Protein AF-A0A350AJT2-F1 (afdb_monomer)

Radius of gyration: 23.71 Å; Cα contacts (8 Å, |Δi|>4): 103; chains: 1; bounding box: 53×39×66 Å

pLDDT: mean 70.03, std 18.51, range [38.12, 89.25]

Secondary structure (DSSP, 8-state):
-EEEEPTT--HHHHHHHHHHHHHTTPEEEEEE-SS-EEEEEES---HHHHHHHHTSTTEEEEE---S--TTSTTSS---------SS-------------

Mean predicted aligned error: 14.37 Å

Solvent-accessible surface area (backbone atoms only — not comparable to full-atom values): 6611 Å² total; per-residue (Å²): 68,39,35,35,34,33,77,84,60,49,72,67,53,54,49,50,55,46,50,56,41,44,74,71,76,34,46,69,42,81,44,81,50,99,78,42,41,35,39,36,47,49,72,94,81,54,73,71,55,50,58,61,50,58,70,33,93,51,41,66,46,70,48,76,70,79,75,73,83,84,76,69,87,66,86,82,69,99,67,80,89,78,84,81,75,92,74,79,94,76,89,74,91,78,82,92,78,86,89,134

Nearest PDB structures (foldseek):
  3pg9-assembly1_F  TM=7.469E-01  e=7.222E-07  Thermotoga maritima
  4grs-assembly1_C  TM=7.317E-01  e=1.894E-06  Thermotoga maritima MSB8
  4grs-assembly1_B  TM=7.111E-01  e=2.449E-06  Thermotoga maritima MSB8
  1vr6-assembly1_D  TM=6.991E-01  e=3.167E-06  Thermotoga maritima
  1vr6-assembly1_B  TM=7.004E-01  e=9.443E-06  Thermotoga maritima

Foldseek 3Di:
DKWWFDFPQDPVLVVVLQVVLVVVVWHWDWDDDPGTIMIDIHDDDDPVNLVVRVPRPGTDHDDDCPDDPPPVPPPPDPDDDDDDDPDDDDDDDDDDDDDD

Sequence (100 aa):
MIVVMQRGASKKQVADVVKRIETLGLKSHLSQGEEHTIVGVLGQTFPELQDILEGLPAVEDVVLVSRPYKLASREFHPLDTVIDINGVKGRGITTCSTGN

Structure (mmCIF, N/CA/C/O backbone):
data_AF-A0A350AJT2-F1
#
_entry.id   AF-A0A350AJT2-F1
#
loop_
_atom_site.group_PDB
_atom_site.id
_atom_site.type_symbol
_atom_site.label_atom_id
_atom_site.label_alt_id
_atom_site.label_comp_id
_atom_site.label_asym_id
_atom_site.label_entity_id
_atom_site.label_seq_id
_atom_site.pdbx_PDB_ins_cod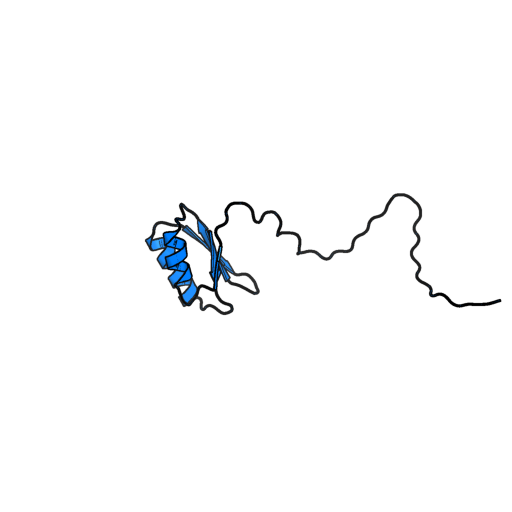e
_atom_site.Cartn_x
_atom_site.Cartn_y
_atom_site.Cartn_z
_atom_site.occupancy
_atom_site.B_iso_or_equiv
_atom_site.auth_seq_id
_atom_site.auth_comp_id
_atom_site.auth_asym_id
_atom_site.auth_atom_id
_atom_site.pdbx_PDB_model_num
ATOM 1 N N . MET A 1 1 ? 5.041 -1.166 -6.934 1.00 82.81 1 MET A N 1
ATOM 2 C CA . MET A 1 1 ? 3.729 -1.825 -6.720 1.00 82.81 1 MET A CA 1
ATOM 3 C C . MET A 1 1 ? 2.719 -0.754 -6.340 1.00 82.81 1 MET A C 1
ATOM 5 O O . MET A 1 1 ? 3.125 0.229 -5.727 1.00 82.81 1 MET A O 1
ATOM 9 N N . ILE A 1 2 ? 1.461 -0.890 -6.743 1.00 85.25 2 ILE A N 1
ATOM 10 C CA . ILE A 1 2 ? 0.366 0.005 -6.361 1.00 85.25 2 ILE A CA 1
ATOM 11 C C . ILE A 1 2 ? -0.628 -0.805 -5.538 1.00 85.25 2 ILE A C 1
ATOM 13 O O . ILE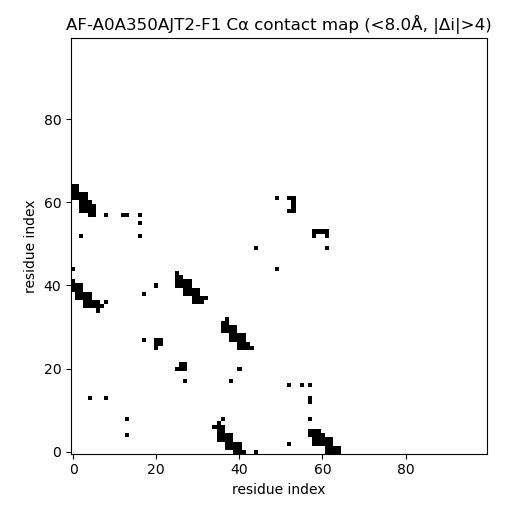 A 1 2 ? -1.029 -1.882 -5.955 1.00 85.25 2 ILE A O 1
ATOM 17 N N . VAL A 1 3 ? -1.008 -0.279 -4.383 1.00 86.44 3 VAL A N 1
ATOM 18 C CA . VAL A 1 3 ? -2.047 -0.829 -3.517 1.00 86.44 3 VAL A CA 1
ATOM 19 C C . VAL A 1 3 ? -3.262 0.078 -3.641 1.00 86.44 3 VAL A C 1
ATOM 21 O O . VAL A 1 3 ? -3.181 1.277 -3.365 1.00 86.44 3 VAL A O 1
ATOM 24 N N . VAL A 1 4 ? -4.377 -0.478 -4.086 1.00 87.06 4 VAL A N 1
ATOM 25 C CA . VAL A 1 4 ? -5.669 0.201 -4.150 1.00 87.06 4 VAL A CA 1
ATOM 26 C C . VAL A 1 4 ? -6.386 -0.068 -2.833 1.00 87.06 4 VAL A C 1
ATOM 28 O O . VAL A 1 4 ? -6.574 -1.218 -2.445 1.00 87.06 4 VAL A O 1
ATOM 31 N N . MET A 1 5 ? -6.744 0.988 -2.107 1.00 88.69 5 MET A N 1
ATOM 32 C CA . MET A 1 5 ? -7.515 0.870 -0.867 1.00 88.69 5 MET A CA 1
ATOM 33 C C . MET A 1 5 ? -9.012 0.869 -1.174 1.00 88.69 5 MET A C 1
ATOM 35 O O . MET A 1 5 ? -9.449 1.489 -2.146 1.00 88.69 5 MET A O 1
ATOM 39 N N . GLN A 1 6 ? -9.802 0.258 -0.288 1.00 85.88 6 GLN A N 1
ATOM 40 C CA . GLN A 1 6 ? -11.262 0.278 -0.398 1.00 85.88 6 GLN A CA 1
ATOM 41 C C . GLN A 1 6 ? -11.834 1.702 -0.399 1.00 85.88 6 GLN A C 1
ATOM 43 O O . GLN A 1 6 ? -11.324 2.612 0.273 1.00 85.88 6 GLN A O 1
ATOM 48 N N . ARG A 1 7 ? -12.954 1.889 -1.110 1.00 81.75 7 ARG A N 1
ATOM 49 C CA . ARG A 1 7 ? -13.733 3.138 -1.064 1.00 81.75 7 ARG A CA 1
ATOM 50 C C . ARG A 1 7 ? -14.158 3.455 0.371 1.00 81.75 7 ARG A C 1
ATOM 52 O O . ARG A 1 7 ? -14.846 2.673 1.019 1.00 81.75 7 ARG A O 1
ATOM 59 N N . GLY A 1 8 ? -13.754 4.624 0.865 1.00 80.44 8 GLY A N 1
ATOM 60 C CA . GLY A 1 8 ? -14.051 5.055 2.234 1.00 80.44 8 GLY A CA 1
ATOM 61 C C . GLY A 1 8 ? -13.127 4.471 3.308 1.00 80.44 8 GLY A C 1
ATOM 62 O O . GLY A 1 8 ? -13.454 4.575 4.491 1.00 80.44 8 GLY A O 1
ATOM 63 N N . ALA A 1 9 ? -11.978 3.892 2.931 1.00 81.44 9 ALA A N 1
ATOM 64 C CA . ALA A 1 9 ? -10.967 3.463 3.892 1.00 81.44 9 ALA A CA 1
ATOM 65 C C . ALA A 1 9 ? -10.625 4.600 4.869 1.00 81.44 9 ALA A C 1
ATOM 67 O O . ALA A 1 9 ? -10.272 5.719 4.483 1.00 81.44 9 ALA A O 1
ATOM 68 N N . SER A 1 10 ? -10.731 4.315 6.166 1.00 84.94 10 SER A N 1
ATOM 69 C CA . SER A 1 10 ? -10.439 5.304 7.196 1.00 84.94 10 SER A CA 1
ATOM 70 C C . SER A 1 10 ? -8.953 5.651 7.185 1.00 84.94 10 SER A C 1
ATOM 72 O O . SER A 1 10 ? -8.099 4.785 6.984 1.00 84.94 10 SER A O 1
ATOM 74 N N . LYS A 1 11 ? -8.617 6.899 7.528 1.00 83.69 11 LYS A N 1
ATOM 75 C CA . LYS A 1 11 ? -7.221 7.345 7.697 1.00 83.69 11 LYS A CA 1
ATOM 76 C C . LYS A 1 11 ? -6.415 6.410 8.604 1.00 83.69 11 LYS A C 1
ATOM 78 O O . LYS A 1 11 ? -5.224 6.227 8.385 1.00 83.69 11 LYS A O 1
ATOM 83 N N . LYS A 1 12 ? -7.068 5.787 9.593 1.00 87.00 12 LYS A N 1
ATOM 84 C CA . LYS A 1 12 ? -6.443 4.801 10.483 1.00 87.00 12 LYS A CA 1
ATOM 85 C C . LYS A 1 12 ? -6.029 3.526 9.746 1.00 87.00 12 LYS A C 1
ATOM 87 O O . LYS A 1 12 ? -4.930 3.041 9.972 1.00 87.00 12 LYS A O 1
ATOM 92 N N . GLN A 1 13 ? -6.888 3.002 8.875 1.00 87.31 13 GLN A N 1
ATOM 93 C CA . GLN A 1 13 ? -6.591 1.808 8.082 1.00 87.31 13 GLN A CA 1
ATOM 94 C C . GLN A 1 13 ? -5.456 2.080 7.098 1.00 87.31 13 GLN A C 1
ATOM 96 O O . GLN A 1 13 ? -4.531 1.286 6.977 1.00 87.31 13 GLN A O 1
ATOM 101 N N . VAL A 1 14 ? -5.487 3.247 6.455 1.00 86.94 14 VAL A N 1
ATOM 102 C CA . VAL A 1 14 ? -4.418 3.668 5.552 1.00 86.94 14 VAL A CA 1
ATOM 103 C C . VAL A 1 14 ? -3.087 3.821 6.296 1.00 86.94 14 VAL A C 1
ATOM 105 O O . VAL A 1 14 ? -2.059 3.339 5.827 1.00 86.94 14 VAL A O 1
ATOM 108 N N . ALA A 1 15 ? -3.100 4.437 7.481 1.00 88.12 15 ALA A N 1
ATOM 109 C CA . ALA A 1 15 ? -1.912 4.555 8.322 1.00 88.12 15 ALA A CA 1
ATOM 110 C C . ALA A 1 15 ? -1.366 3.188 8.765 1.00 88.12 15 ALA A C 1
ATOM 112 O O . ALA A 1 15 ? -0.152 3.023 8.852 1.00 88.12 15 ALA A O 1
ATOM 113 N N . ASP A 1 16 ? -2.237 2.209 9.020 1.00 89.25 16 ASP A N 1
ATOM 114 C CA . ASP A 1 16 ? -1.834 0.847 9.381 1.00 89.25 16 ASP A CA 1
ATOM 115 C C . ASP A 1 16 ? -1.087 0.155 8.228 1.00 89.25 16 ASP A C 1
ATOM 117 O O . ASP A 1 16 ? 0.017 -0.359 8.420 1.00 89.25 16 ASP A O 1
ATOM 121 N N . VAL A 1 17 ? -1.622 0.265 7.005 1.00 87.19 17 VAL A N 1
ATOM 122 C CA . VAL A 1 17 ? -0.976 -0.234 5.779 1.00 87.19 17 VAL A CA 1
ATOM 123 C C . VAL A 1 17 ? 0.375 0.451 5.554 1.00 87.19 17 VAL A C 1
ATOM 125 O O . VAL A 1 17 ? 1.384 -0.224 5.347 1.00 87.19 17 VAL A O 1
ATOM 128 N N . VAL A 1 18 ? 0.430 1.783 5.662 1.00 88.12 18 VAL A N 1
ATOM 129 C CA . VAL A 1 18 ? 1.675 2.565 5.545 1.00 88.12 18 VAL A CA 1
ATOM 130 C C . VAL A 1 18 ? 2.714 2.100 6.563 1.00 88.12 18 VAL A C 1
ATOM 132 O O . VAL A 1 18 ? 3.849 1.809 6.191 1.00 88.12 18 VAL A O 1
ATOM 135 N N . LYS A 1 19 ? 2.320 1.946 7.829 1.00 89.25 19 LYS A N 1
ATOM 136 C CA . LYS A 1 19 ? 3.211 1.495 8.900 1.00 89.25 19 LYS A CA 1
ATOM 137 C C . LYS A 1 19 ? 3.735 0.081 8.650 1.00 89.25 19 LYS A C 1
ATOM 139 O O . LYS A 1 19 ? 4.895 -0.211 8.948 1.00 89.25 19 LYS A O 1
ATOM 144 N N . ARG A 1 20 ? 2.906 -0.804 8.088 1.00 87.06 20 ARG A N 1
ATOM 145 C CA . ARG A 1 20 ? 3.314 -2.164 7.714 1.00 87.06 20 ARG A CA 1
ATOM 146 C C . ARG A 1 20 ? 4.379 -2.142 6.619 1.00 87.06 20 ARG A C 1
ATOM 148 O O . ARG A 1 20 ? 5.373 -2.851 6.741 1.00 87.06 20 ARG A O 1
ATOM 155 N N . ILE A 1 21 ? 4.208 -1.285 5.613 1.00 86.75 21 ILE A N 1
ATOM 156 C CA . ILE A 1 21 ? 5.180 -1.075 4.530 1.00 86.75 21 ILE A CA 1
ATOM 157 C C . ILE A 1 21 ? 6.497 -0.501 5.084 1.00 86.75 21 ILE A C 1
ATOM 159 O O . ILE A 1 21 ? 7.572 -0.998 4.755 1.00 86.75 21 ILE A O 1
ATOM 163 N N . GLU A 1 22 ? 6.429 0.491 5.974 1.00 86.81 22 GLU A N 1
ATOM 164 C CA . GLU A 1 22 ? 7.615 1.098 6.599 1.00 86.81 22 GLU A CA 1
ATOM 165 C C . GLU A 1 22 ? 8.381 0.121 7.501 1.00 86.81 22 GLU A C 1
ATOM 167 O O . GLU A 1 22 ? 9.611 0.139 7.528 1.00 86.81 22 GLU A O 1
ATOM 172 N N . THR A 1 23 ? 7.676 -0.781 8.193 1.00 86.62 23 THR A N 1
ATOM 173 C CA . THR A 1 23 ? 8.289 -1.838 9.025 1.00 86.62 23 THR A CA 1
ATOM 174 C C . THR A 1 23 ? 9.169 -2.780 8.199 1.00 86.62 23 THR A C 1
ATOM 176 O O . THR A 1 23 ? 10.117 -3.364 8.715 1.00 86.62 23 THR A O 1
ATOM 179 N N . LEU A 1 24 ? 8.884 -2.902 6.903 1.00 83.38 24 LEU A N 1
ATOM 180 C CA . LEU A 1 24 ? 9.647 -3.714 5.960 1.00 83.38 24 LEU A CA 1
ATOM 181 C C . LEU A 1 24 ? 10.813 -2.942 5.318 1.00 83.38 24 LEU A C 1
ATOM 183 O O . LEU A 1 24 ? 11.483 -3.463 4.430 1.00 83.38 24 LEU A O 1
ATOM 187 N N . GLY A 1 25 ? 11.058 -1.697 5.742 1.00 84.31 25 GLY A N 1
ATOM 188 C CA . GLY A 1 25 ? 12.108 -0.836 5.191 1.00 84.31 25 GLY A CA 1
ATOM 189 C C . GLY A 1 25 ? 11.776 -0.261 3.812 1.00 84.31 25 GLY A C 1
ATOM 190 O O . GLY A 1 25 ? 12.664 0.235 3.116 1.00 84.31 25 GLY A O 1
ATOM 191 N N . LEU A 1 26 ? 10.509 -0.327 3.401 1.00 86.12 26 LEU A N 1
ATOM 192 C CA . LEU A 1 26 ? 10.033 0.184 2.121 1.00 86.12 26 LEU A CA 1
ATOM 193 C C . LEU A 1 26 ? 9.435 1.578 2.300 1.00 86.12 26 LEU A C 1
ATOM 195 O O . LEU A 1 26 ? 8.935 1.933 3.366 1.00 86.12 26 LEU A O 1
ATOM 199 N N . LYS A 1 27 ? 9.454 2.379 1.233 1.00 84.00 27 LYS A N 1
ATOM 200 C CA . LYS A 1 27 ? 8.787 3.683 1.233 1.00 84.00 27 LYS A CA 1
ATOM 201 C C . LYS A 1 27 ? 7.388 3.535 0.662 1.00 84.00 27 LYS A C 1
ATOM 203 O O . LYS A 1 27 ? 7.210 2.931 -0.393 1.00 84.00 27 LYS A O 1
ATOM 208 N N . SER A 1 28 ? 6.404 4.123 1.326 1.00 85.81 28 SER A N 1
ATOM 209 C CA . SER A 1 28 ? 5.054 4.252 0.785 1.00 85.81 28 SER A CA 1
ATOM 210 C C . SER A 1 28 ? 4.813 5.681 0.290 1.00 85.81 28 SER A C 1
ATOM 212 O O . SER A 1 28 ? 5.402 6.643 0.783 1.00 85.81 28 SER A O 1
ATOM 214 N N . HIS A 1 29 ? 3.973 5.821 -0.727 1.00 83.88 29 HIS A N 1
ATOM 215 C CA . HIS A 1 29 ? 3.531 7.086 -1.281 1.00 83.88 29 HIS A CA 1
ATOM 216 C C . HIS A 1 29 ? 2.011 7.088 -1.342 1.00 83.88 29 HIS A C 1
ATOM 218 O O . HIS A 1 29 ? 1.406 6.275 -2.034 1.00 83.88 29 HIS A O 1
ATOM 224 N N . LEU A 1 30 ? 1.397 8.005 -0.611 1.00 84.12 30 LEU A N 1
ATOM 225 C CA . LEU A 1 30 ? -0.046 8.110 -0.525 1.00 84.12 30 LEU A CA 1
ATOM 226 C C . LEU A 1 30 ? -0.575 9.077 -1.588 1.00 84.12 30 LEU A C 1
ATOM 228 O O . LEU A 1 30 ? -0.203 10.248 -1.600 1.00 84.12 30 LEU A O 1
ATOM 232 N N . SER A 1 31 ? -1.492 8.601 -2.421 1.00 79.94 31 SER A N 1
ATOM 233 C CA . SER A 1 31 ? -2.260 9.406 -3.363 1.00 79.94 31 SER A CA 1
ATOM 234 C C . SER A 1 31 ? -3.738 9.334 -2.984 1.00 79.94 31 SER A C 1
ATOM 236 O O . SER A 1 31 ? -4.396 8.313 -3.169 1.00 79.94 31 SER A O 1
ATOM 238 N N . GLN A 1 32 ? -4.256 10.409 -2.392 1.00 75.88 32 GLN A N 1
ATOM 239 C CA . GLN A 1 32 ? -5.689 10.549 -2.126 1.00 75.88 32 GLN A CA 1
ATOM 240 C C . GLN A 1 32 ? -6.344 11.091 -3.398 1.00 75.88 32 GLN A C 1
ATOM 242 O O . GLN A 1 32 ? -6.238 12.284 -3.676 1.00 75.88 32 GLN A O 1
ATOM 247 N N . GLY A 1 33 ? -6.950 10.210 -4.194 1.00 68.12 33 GLY A N 1
ATOM 248 C CA . GLY A 1 33 ? -7.823 10.612 -5.294 1.00 68.12 33 GLY A CA 1
ATOM 249 C C . GLY A 1 33 ? -9.212 10.988 -4.779 1.00 68.12 33 GLY A C 1
ATOM 250 O O . GLY A 1 33 ? -9.582 10.617 -3.665 1.00 68.12 33 GLY A O 1
ATOM 251 N N . GLU A 1 34 ? -9.992 11.702 -5.594 1.00 64.88 34 GLU A N 1
ATOM 252 C CA . GLU A 1 34 ? -11.372 12.084 -5.244 1.00 64.88 34 GLU A CA 1
ATOM 253 C C . GLU A 1 34 ? -12.281 10.866 -5.005 1.00 64.88 34 GLU A C 1
ATOM 255 O O . GLU A 1 34 ? -13.173 10.926 -4.163 1.00 64.88 34 GLU A O 1
ATOM 260 N N . GLU A 1 35 ? -12.025 9.744 -5.687 1.00 66.44 35 GLU A N 1
ATOM 261 C CA . GLU A 1 35 ? -12.858 8.537 -5.587 1.00 66.44 35 GLU A CA 1
ATOM 262 C C . GLU A 1 35 ? -12.208 7.370 -4.829 1.00 66.44 35 GLU A C 1
ATOM 264 O O . GLU A 1 35 ? -12.914 6.578 -4.202 1.00 66.44 35 GLU A O 1
ATOM 269 N N . HIS A 1 36 ? -10.878 7.245 -4.881 1.00 74.00 36 HIS A N 1
ATOM 270 C CA . HIS A 1 36 ? -10.133 6.129 -4.292 1.00 74.00 36 HIS A CA 1
ATOM 271 C C . HIS A 1 36 ? -8.819 6.601 -3.665 1.00 74.00 36 HIS A C 1
ATOM 273 O O . HIS A 1 36 ? -8.140 7.490 -4.183 1.00 74.00 36 HIS A O 1
ATOM 279 N N . THR A 1 37 ? -8.430 5.966 -2.556 1.00 84.25 37 THR A N 1
ATOM 280 C CA . THR A 1 37 ? -7.103 6.164 -1.960 1.00 84.25 37 THR A CA 1
ATOM 281 C C . THR A 1 37 ? -6.148 5.116 -2.506 1.00 84.25 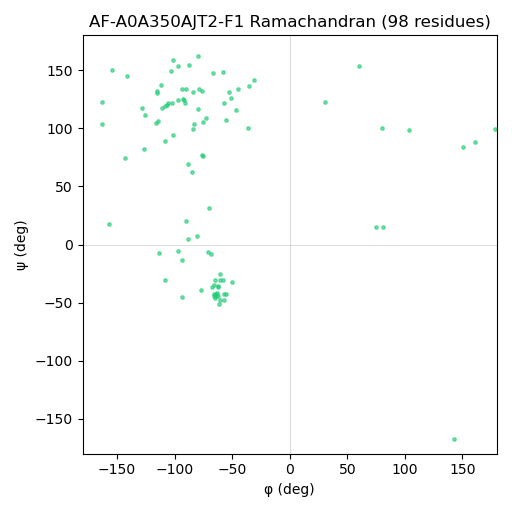37 THR A C 1
ATOM 283 O O . THR A 1 37 ? -6.397 3.917 -2.413 1.00 84.25 37 THR A O 1
ATOM 286 N N . ILE A 1 38 ? -5.036 5.572 -3.063 1.00 85.62 38 ILE A N 1
ATOM 287 C CA . ILE A 1 38 ? -4.025 4.730 -3.688 1.00 85.62 38 ILE A CA 1
ATOM 288 C C . ILE A 1 38 ? -2.737 4.851 -2.877 1.00 85.62 38 ILE A C 1
ATOM 290 O O . ILE A 1 38 ? -2.289 5.954 -2.564 1.00 85.62 38 ILE A O 1
ATOM 294 N N . VAL A 1 39 ? -2.117 3.724 -2.542 1.00 87.38 39 VAL A N 1
ATOM 295 C CA . VAL A 1 39 ? -0.832 3.665 -1.841 1.00 87.38 39 VAL A CA 1
ATOM 296 C C . VAL A 1 39 ? 0.207 3.042 -2.769 1.00 87.38 39 VAL A C 1
ATOM 298 O O . VAL A 1 39 ? 0.221 1.844 -3.030 1.00 87.38 39 VAL A O 1
ATOM 301 N N . GLY A 1 40 ? 1.104 3.864 -3.299 1.00 86.69 40 GLY A N 1
ATOM 302 C CA . GLY A 1 40 ? 2.264 3.402 -4.048 1.00 86.69 40 GLY A CA 1
ATOM 303 C C . GLY A 1 40 ? 3.338 2.863 -3.108 1.00 86.69 40 GLY A C 1
ATOM 304 O O . GLY A 1 40 ? 3.713 3.530 -2.151 1.00 86.69 40 GLY A O 1
ATOM 305 N N . VAL A 1 41 ? 3.880 1.683 -3.393 1.00 85.31 41 VAL A N 1
ATOM 306 C CA . VAL A 1 41 ? 5.044 1.131 -2.685 1.00 85.31 41 VAL A CA 1
ATOM 307 C C . VAL A 1 41 ? 6.282 1.306 -3.559 1.00 85.31 41 VAL A C 1
ATOM 309 O O . VAL A 1 41 ? 6.331 0.827 -4.700 1.00 85.31 41 VAL A O 1
ATOM 312 N N . LEU A 1 42 ? 7.274 2.003 -3.008 1.00 80.19 42 LEU A N 1
ATOM 313 C CA . LEU A 1 42 ? 8.562 2.337 -3.604 1.00 80.19 42 LEU A CA 1
ATOM 314 C C . LEU A 1 42 ? 9.665 1.508 -2.927 1.00 80.19 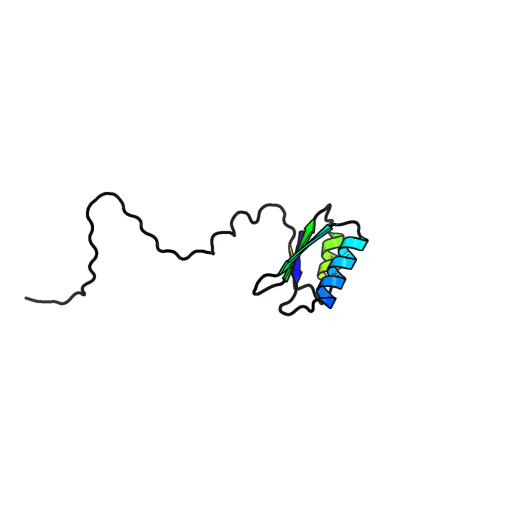42 LEU A C 1
ATOM 316 O O . LEU A 1 42 ? 9.899 1.628 -1.723 1.00 80.19 42 LEU A O 1
ATOM 320 N N . GLY A 1 43 ? 10.367 0.689 -3.710 1.00 77.88 43 GLY A N 1
ATOM 321 C CA . GLY A 1 43 ? 11.444 -0.181 -3.233 1.00 77.88 43 GLY A CA 1
ATOM 322 C C . GLY A 1 43 ? 11.457 -1.530 -3.951 1.00 77.88 43 GLY A C 1
ATOM 323 O O . GLY A 1 43 ? 10.786 -1.701 -4.971 1.00 77.88 43 GLY A O 1
ATOM 324 N N . GLN A 1 44 ? 12.226 -2.483 -3.419 1.00 74.62 44 GLN A N 1
ATOM 325 C CA . GLN A 1 44 ? 12.206 -3.868 -3.889 1.00 74.62 44 GLN A CA 1
ATOM 326 C C . GLN A 1 44 ? 10.932 -4.540 -3.374 1.00 74.62 44 GLN A C 1
ATOM 328 O O . GLN A 1 44 ? 10.801 -4.817 -2.186 1.00 74.62 44 GLN A O 1
ATOM 333 N N . THR A 1 45 ? 9.967 -4.745 -4.266 1.00 72.00 45 THR A N 1
ATOM 334 C CA . THR A 1 45 ? 8.717 -5.434 -3.944 1.00 72.00 45 THR A CA 1
ATOM 335 C C . THR A 1 45 ? 8.824 -6.893 -4.364 1.00 72.00 45 THR A C 1
ATOM 337 O O . THR A 1 45 ? 9.096 -7.168 -5.533 1.00 72.00 45 THR A O 1
ATOM 340 N N . PHE A 1 46 ? 8.599 -7.804 -3.422 1.00 79.50 46 PHE A N 1
ATOM 341 C CA . PHE A 1 46 ? 8.621 -9.252 -3.636 1.00 79.50 46 PHE A CA 1
ATOM 342 C C . PHE A 1 46 ? 7.188 -9.797 -3.744 1.00 79.50 46 PHE A C 1
ATOM 344 O O . PHE A 1 46 ? 6.273 -9.143 -3.243 1.00 79.50 46 PHE A O 1
ATOM 351 N N . PRO A 1 47 ? 6.978 -10.976 -4.353 1.00 79.06 47 PRO A N 1
ATOM 352 C CA . PRO A 1 47 ? 5.659 -11.608 -4.422 1.00 79.06 47 PRO A CA 1
ATOM 353 C C . PRO A 1 47 ? 5.029 -11.793 -3.036 1.00 79.06 47 PRO A C 1
ATOM 355 O O . PRO A 1 47 ? 3.896 -11.395 -2.831 1.00 79.06 47 PRO A O 1
ATOM 358 N N . GLU A 1 48 ? 5.807 -12.230 -2.042 1.00 83.06 48 GLU A N 1
ATOM 359 C CA . GLU A 1 48 ? 5.324 -12.421 -0.664 1.00 83.06 48 GLU A CA 1
ATOM 360 C C . GLU A 1 48 ? 4.747 -11.143 -0.037 1.00 83.06 48 GLU A C 1
ATOM 362 O O . GLU A 1 48 ? 3.839 -11.191 0.789 1.00 83.06 48 GLU A O 1
ATOM 367 N N . LEU A 1 49 ? 5.259 -9.973 -0.433 1.00 82.38 49 LEU A N 1
ATOM 368 C CA . LEU A 1 49 ? 4.721 -8.698 0.029 1.00 82.38 49 LEU A CA 1
ATOM 369 C C . LEU A 1 49 ? 3.315 -8.447 -0.518 1.00 82.38 49 LEU A C 1
ATOM 371 O O . LEU A 1 49 ? 2.492 -7.858 0.178 1.00 82.38 49 LEU A O 1
ATOM 375 N N . GLN A 1 50 ? 3.063 -8.863 -1.760 1.00 83.81 50 GLN A N 1
ATOM 376 C CA . GLN A 1 50 ? 1.755 -8.748 -2.390 1.00 83.81 50 GLN A CA 1
ATOM 377 C C . GLN A 1 50 ? 0.725 -9.550 -1.598 1.00 83.81 50 GLN A C 1
ATOM 379 O O . GLN A 1 50 ? -0.259 -8.961 -1.168 1.00 83.81 50 GLN A O 1
ATOM 384 N N . ASP A 1 51 ? 1.006 -10.823 -1.307 1.00 85.38 51 ASP A N 1
ATOM 385 C CA . ASP A 1 51 ? 0.126 -11.690 -0.512 1.00 85.38 51 ASP A CA 1
ATOM 386 C C . ASP A 1 51 ? -0.174 -11.102 0.878 1.00 85.38 51 ASP A C 1
ATOM 388 O O . ASP A 1 51 ? -1.316 -11.103 1.341 1.00 85.38 51 ASP A O 1
ATOM 392 N N . ILE A 1 52 ? 0.842 -10.540 1.548 1.00 85.62 52 ILE A N 1
ATOM 393 C CA . ILE A 1 52 ? 0.668 -9.909 2.867 1.00 85.62 52 ILE A CA 1
ATOM 394 C C . ILE A 1 52 ? -0.267 -8.697 2.788 1.00 85.62 52 ILE A C 1
ATOM 396 O O . ILE A 1 52 ? -1.065 -8.485 3.700 1.00 85.62 52 ILE A O 1
ATOM 400 N N . LEU A 1 53 ? -0.134 -7.874 1.745 1.00 85.25 53 LEU A N 1
ATOM 401 C CA . LEU A 1 53 ? -0.930 -6.659 1.575 1.00 85.25 53 LEU A CA 1
ATOM 402 C C . LEU A 1 53 ? -2.349 -6.973 1.092 1.00 85.25 53 LEU A C 1
ATOM 404 O O . LEU A 1 53 ? -3.291 -6.360 1.583 1.00 85.25 53 LEU A O 1
ATOM 408 N N . GLU A 1 54 ? -2.507 -7.940 0.192 1.00 85.88 54 GLU A N 1
ATOM 409 C CA . GLU A 1 54 ? -3.801 -8.407 -0.316 1.00 85.88 54 GLU A CA 1
ATOM 410 C C . GLU A 1 54 ? -4.647 -9.057 0.792 1.00 85.88 54 GLU A C 1
ATOM 412 O O . GLU A 1 54 ? -5.865 -8.909 0.820 1.00 85.88 54 GLU A O 1
ATOM 417 N N . GLY A 1 55 ? -4.005 -9.683 1.784 1.00 84.81 55 GLY A N 1
ATOM 418 C CA . GLY A 1 55 ? -4.682 -10.215 2.969 1.00 84.81 55 GLY A CA 1
ATOM 419 C C . GLY A 1 55 ? -5.207 -9.159 3.955 1.00 84.81 55 GLY A C 1
ATOM 420 O O . GLY A 1 55 ? -5.867 -9.520 4.934 1.00 84.81 55 GLY A O 1
ATOM 421 N N . LEU A 1 56 ? -4.917 -7.865 3.761 1.00 85.50 56 LEU A N 1
ATOM 422 C CA . LEU A 1 56 ? -5.389 -6.812 4.661 1.00 85.50 56 LEU A CA 1
ATOM 423 C C . LEU A 1 56 ? -6.815 -6.373 4.297 1.00 85.50 56 LEU A C 1
ATOM 425 O O . LEU A 1 56 ? -7.065 -5.968 3.167 1.00 85.50 56 LEU A O 1
ATOM 429 N N . PRO A 1 57 ? -7.743 -6.284 5.269 1.00 82.94 57 PRO A N 1
ATOM 430 C CA . PRO A 1 57 ? -9.150 -5.966 5.000 1.00 82.94 57 PRO A CA 1
ATOM 431 C C . PRO A 1 57 ? -9.390 -4.528 4.518 1.00 82.94 57 PRO A C 1
ATOM 433 O O . PRO A 1 57 ? -10.516 -4.173 4.199 1.00 82.94 57 PRO A O 1
ATOM 436 N N . ALA A 1 58 ? -8.368 -3.673 4.538 1.00 85.19 58 ALA A N 1
ATOM 437 C CA . ALA A 1 58 ? -8.447 -2.302 4.043 1.00 85.19 58 ALA A CA 1
ATOM 438 C C . ALA A 1 58 ? -8.000 -2.163 2.579 1.00 85.19 58 ALA A C 1
ATOM 440 O O . ALA A 1 58 ? -8.221 -1.115 1.966 1.00 85.19 58 ALA A O 1
ATOM 441 N N . VAL A 1 59 ? -7.353 -3.198 2.046 1.00 88.19 59 VAL A N 1
ATOM 442 C CA . VAL A 1 59 ? -6.863 -3.262 0.675 1.00 88.19 59 VAL A CA 1
ATOM 443 C C . VAL A 1 59 ? -7.967 -3.857 -0.194 1.00 88.19 59 VAL A C 1
ATOM 445 O O . VAL A 1 59 ? -8.642 -4.805 0.196 1.00 88.19 59 VAL A O 1
ATOM 448 N N . GLU A 1 60 ? -8.210 -3.222 -1.333 1.00 88.50 60 GLU A N 1
ATOM 449 C CA . GLU A 1 60 ? -9.157 -3.685 -2.348 1.00 88.50 60 GLU A CA 1
ATOM 450 C C . GLU A 1 60 ? -8.433 -4.527 -3.396 1.00 88.50 60 GLU A C 1
ATOM 452 O O . GLU A 1 60 ? -8.900 -5.607 -3.736 1.00 88.50 60 GLU A O 1
ATOM 457 N N . ASP A 1 61 ? -7.277 -4.049 -3.865 1.00 86.62 61 ASP A N 1
ATOM 458 C CA . ASP A 1 61 ? -6.493 -4.713 -4.905 1.00 86.62 61 ASP A CA 1
ATOM 459 C C . ASP A 1 61 ? -5.003 -4.335 -4.797 1.00 86.62 61 ASP A C 1
ATOM 461 O O . ASP A 1 61 ? -4.658 -3.232 -4.351 1.00 86.62 61 ASP A O 1
ATOM 465 N N . VAL A 1 62 ? -4.098 -5.231 -5.202 1.00 86.50 62 VAL A N 1
ATOM 466 C CA . VAL A 1 62 ? -2.653 -4.966 -5.247 1.00 86.50 62 VAL A CA 1
ATOM 467 C C . VAL A 1 62 ? -2.114 -5.251 -6.640 1.00 86.50 62 VAL A C 1
ATOM 469 O O . VAL A 1 62 ? -1.947 -6.398 -7.050 1.00 86.50 62 VAL A O 1
ATOM 472 N N . VAL A 1 63 ? -1.715 -4.189 -7.339 1.00 82.62 63 VAL A N 1
ATOM 473 C CA . VAL A 1 63 ? -1.215 -4.277 -8.708 1.00 82.62 63 VAL A CA 1
ATOM 474 C C . VAL A 1 63 ? 0.303 -4.103 -8.771 1.00 82.62 63 VAL A C 1
ATOM 476 O O . VAL A 1 63 ? 0.889 -3.073 -8.405 1.00 82.62 63 VAL A O 1
ATOM 479 N N . LEU A 1 64 ? 0.981 -5.117 -9.308 1.00 76.06 64 LEU A N 1
ATOM 480 C CA . LEU A 1 64 ? 2.398 -5.048 -9.647 1.00 76.06 64 LEU A CA 1
ATOM 481 C C . LEU A 1 64 ? 2.601 -4.174 -10.887 1.00 76.06 64 LEU A C 1
ATOM 483 O O . LEU A 1 64 ? 2.308 -4.562 -12.015 1.00 76.06 64 LEU A O 1
ATOM 487 N N . VAL A 1 65 ? 3.173 -2.988 -10.685 1.00 67.75 65 VAL A N 1
ATOM 488 C CA . VAL A 1 65 ? 3.524 -2.085 -11.787 1.00 67.75 65 VAL A CA 1
ATOM 489 C C . VAL A 1 65 ? 4.784 -2.579 -12.494 1.00 67.75 65 VAL A C 1
ATOM 491 O O . VAL A 1 65 ? 5.874 -2.039 -12.305 1.00 67.75 65 VAL A O 1
ATOM 494 N N . SER A 1 66 ? 4.647 -3.601 -13.333 1.00 53.75 66 SER A N 1
ATOM 495 C CA . SER A 1 66 ? 5.705 -4.041 -14.245 1.00 53.75 66 SER A CA 1
ATOM 496 C C . SER A 1 66 ? 5.663 -3.215 -15.542 1.00 53.75 66 SER A C 1
ATOM 498 O O . SER A 1 66 ? 5.445 -3.745 -16.621 1.00 53.75 66 SER A O 1
ATOM 500 N N . ARG A 1 67 ? 5.884 -1.891 -15.413 1.00 49.78 67 ARG A N 1
ATOM 501 C CA . ARG A 1 67 ? 5.908 -0.853 -16.480 1.00 49.78 67 ARG A CA 1
ATOM 502 C C . ARG A 1 67 ? 4.601 -0.679 -17.297 1.00 49.78 67 ARG A C 1
ATOM 504 O O . ARG A 1 67 ? 3.912 -1.632 -17.607 1.00 49.78 67 ARG A O 1
ATOM 511 N N . PRO A 1 68 ? 4.352 0.513 -17.857 1.00 46.41 68 PRO A N 1
ATOM 512 C CA . PRO A 1 68 ? 4.177 1.801 -17.211 1.00 46.41 68 PRO A CA 1
ATOM 513 C C . PRO A 1 68 ? 2.709 2.267 -17.357 1.00 46.41 68 PRO A C 1
ATOM 515 O O . PRO A 1 68 ? 2.160 2.273 -18.455 1.00 46.41 68 PRO A O 1
ATOM 518 N N . TYR A 1 69 ? 2.101 2.816 -16.304 1.00 42.69 69 TYR A N 1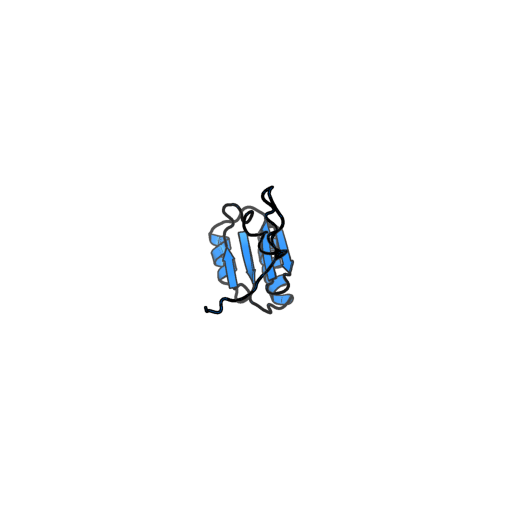
ATOM 519 C CA . TYR A 1 69 ? 0.825 3.558 -16.377 1.00 42.69 69 TYR A CA 1
ATOM 520 C C . TYR A 1 69 ? 0.969 4.919 -17.099 1.00 42.69 69 TYR A C 1
ATOM 522 O O . TYR A 1 69 ? 0.273 5.884 -16.804 1.00 42.69 69 TYR A O 1
ATOM 530 N N . LYS A 1 70 ? 1.881 5.023 -18.075 1.00 46.47 70 LYS A N 1
ATOM 531 C CA . LYS A 1 70 ? 2.137 6.237 -18.865 1.00 46.47 70 LYS A CA 1
ATOM 532 C C . LYS A 1 70 ? 1.126 6.426 -20.008 1.00 46.47 70 LYS A C 1
ATOM 534 O O . LYS A 1 70 ? 1.305 7.326 -20.820 1.00 46.47 70 LYS A O 1
ATOM 539 N N . LEU A 1 71 ? 0.085 5.590 -20.070 1.00 39.16 71 LEU A N 1
ATOM 540 C CA . LEU A 1 71 ? -0.989 5.658 -21.069 1.00 39.16 71 LEU A CA 1
ATOM 541 C C . LEU A 1 71 ? -2.368 6.017 -20.486 1.00 39.16 71 LEU A C 1
ATOM 543 O O . LEU A 1 71 ? -3.272 6.289 -21.264 1.00 39.16 71 LEU A O 1
ATOM 547 N N . ALA A 1 72 ? -2.535 6.087 -19.159 1.00 38.12 72 ALA A N 1
ATOM 548 C CA . ALA A 1 72 ? -3.832 6.402 -18.537 1.00 38.12 72 ALA A CA 1
ATOM 549 C C . ALA A 1 72 ? -4.003 7.886 -18.149 1.00 38.12 72 ALA A C 1
ATOM 551 O O . ALA A 1 72 ? -5.089 8.311 -17.773 1.00 38.12 72 ALA A O 1
ATOM 552 N N . SER A 1 73 ? -2.967 8.722 -18.287 1.00 39.84 73 SER A N 1
ATOM 553 C CA . SER A 1 73 ? -3.121 10.182 -18.199 1.00 39.84 73 SER A CA 1
ATOM 554 C C . SER A 1 73 ? -3.453 10.769 -19.567 1.00 39.84 73 SER A C 1
ATOM 556 O O . SER A 1 73 ? -2.629 11.458 -20.166 1.00 39.84 73 SER A O 1
ATOM 558 N N . ARG A 1 74 ? -4.657 10.483 -20.075 1.00 44.16 74 ARG A N 1
ATOM 559 C CA . ARG A 1 74 ? -5.320 11.339 -21.076 1.00 44.16 74 ARG A CA 1
ATOM 560 C C . ARG A 1 74 ? -6.847 11.202 -21.139 1.00 44.16 74 ARG A C 1
ATOM 562 O O . ARG A 1 74 ? -7.442 11.710 -22.077 1.00 44.16 74 ARG A O 1
ATOM 569 N N . GLU A 1 75 ? -7.482 10.638 -20.111 1.00 42.91 75 GLU A N 1
ATOM 570 C CA . GLU A 1 75 ? -8.938 10.763 -19.893 1.00 42.91 75 GLU A CA 1
ATOM 571 C C . GLU A 1 75 ? -9.323 11.975 -19.026 1.00 42.91 75 GLU A C 1
ATOM 573 O O . GLU A 1 75 ? -10.420 12.051 -18.491 1.00 42.91 75 GLU A O 1
ATOM 578 N N . PHE A 1 76 ? -8.450 12.976 -18.917 1.00 42.44 76 PHE A N 1
ATOM 579 C CA . PHE A 1 76 ? -8.820 14.285 -18.379 1.00 42.44 76 PHE A CA 1
ATOM 580 C C . PHE A 1 76 ? -8.420 15.351 -19.391 1.00 42.44 76 PHE A C 1
ATOM 582 O O . PHE A 1 76 ? -7.298 15.847 -19.351 1.00 42.44 76 PHE A O 1
ATOM 589 N N . HIS A 1 77 ? -9.290 15.541 -20.388 1.00 42.25 77 HIS A N 1
ATOM 590 C CA . HIS A 1 77 ? -9.828 16.810 -20.906 1.00 42.25 77 HIS A CA 1
ATOM 591 C C . HIS A 1 77 ? -10.759 16.471 -22.095 1.00 42.25 77 HIS A C 1
ATOM 593 O O . HIS A 1 77 ? -10.263 16.277 -23.206 1.00 42.25 77 HIS A O 1
ATOM 599 N N . PRO A 1 78 ? -12.094 16.415 -21.924 1.00 44.16 78 PRO A N 1
ATOM 600 C CA . PRO A 1 78 ? -13.028 16.527 -23.039 1.00 44.16 78 PRO A CA 1
ATOM 601 C C . PRO A 1 78 ? -13.077 17.999 -23.470 1.00 44.16 78 PRO A C 1
ATOM 603 O O . PRO A 1 78 ? -13.984 18.740 -23.109 1.00 44.16 78 PRO A O 1
ATOM 606 N N . LEU A 1 79 ? -12.049 18.456 -24.181 1.00 41.28 79 LEU A N 1
ATOM 607 C CA . LEU A 1 79 ? -12.142 19.680 -24.969 1.00 41.28 79 LEU A CA 1
ATOM 608 C C . LEU A 1 79 ? -12.101 19.272 -26.433 1.00 41.28 79 LEU A C 1
ATOM 610 O O . LEU A 1 79 ? -11.156 18.629 -26.889 1.00 41.28 79 LEU A O 1
ATOM 614 N N . ASP A 1 80 ? -13.210 19.589 -27.089 1.00 39.38 80 ASP A N 1
ATOM 615 C CA . ASP A 1 80 ? -13.620 19.201 -28.422 1.00 39.38 80 ASP A CA 1
ATOM 616 C C . ASP A 1 80 ? -12.495 19.074 -29.447 1.00 39.38 80 ASP A C 1
ATOM 618 O O . ASP A 1 80 ? -11.624 19.927 -29.624 1.00 39.38 80 ASP A O 1
ATOM 622 N N . THR A 1 81 ? -12.619 17.994 -30.207 1.00 43.50 81 THR A N 1
ATOM 623 C CA . THR A 1 81 ? -11.933 17.786 -31.472 1.00 43.50 81 THR A CA 1
ATOM 624 C C . THR A 1 81 ? -12.251 18.956 -32.409 1.00 43.50 81 THR A C 1
ATOM 626 O O . THR A 1 81 ? -13.348 19.035 -32.956 1.00 43.50 81 THR A O 1
ATOM 629 N N . VAL A 1 82 ?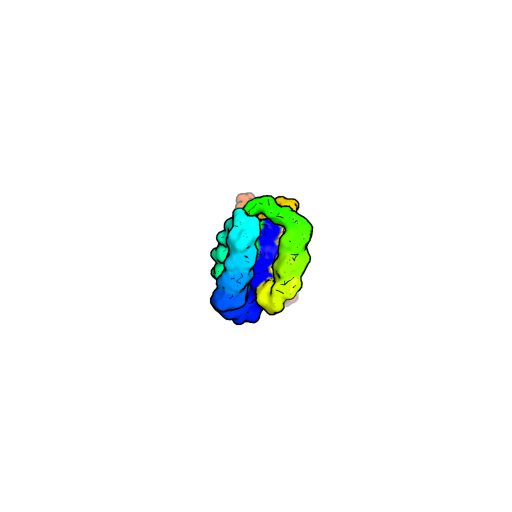 -11.286 19.847 -32.643 1.00 50.62 82 VAL A N 1
ATOM 630 C CA . VAL A 1 82 ? -11.286 20.722 -33.822 1.00 50.62 82 VAL A CA 1
ATOM 631 C C . VAL A 1 82 ? -10.179 20.232 -34.742 1.00 50.62 82 VAL A C 1
ATOM 633 O O . VAL A 1 82 ? -9.026 20.644 -34.647 1.00 50.62 82 VAL A O 1
ATOM 636 N N . ILE A 1 83 ? -10.539 19.295 -35.616 1.00 46.91 83 ILE A N 1
ATOM 637 C CA . ILE A 1 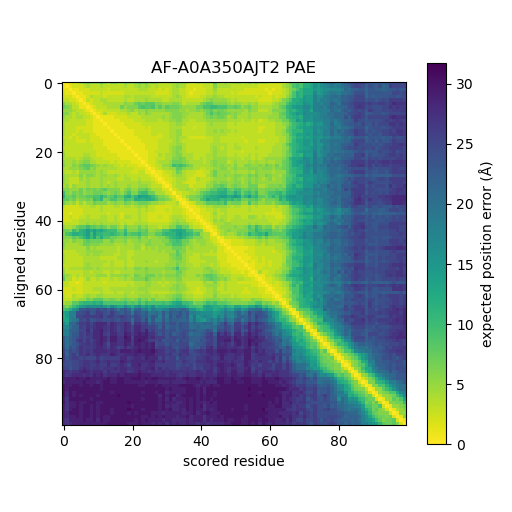83 ? -9.746 18.986 -36.802 1.00 46.91 83 ILE A CA 1
ATOM 638 C C . ILE A 1 83 ? -10.165 20.018 -37.851 1.00 46.91 83 ILE A C 1
ATOM 640 O O . ILE A 1 83 ? -11.242 19.900 -38.430 1.00 46.91 83 ILE A O 1
ATOM 644 N N . ASP A 1 84 ? -9.331 21.032 -38.082 1.00 41.59 84 ASP A N 1
ATOM 645 C CA . ASP A 1 84 ? -9.448 21.895 -39.260 1.00 41.59 84 ASP A CA 1
ATOM 646 C C . ASP A 1 84 ? -8.390 21.437 -40.270 1.00 41.59 84 ASP A C 1
ATOM 648 O O . ASP A 1 84 ? -7.203 21.757 -40.175 1.00 41.59 84 ASP A O 1
ATOM 652 N N . ILE A 1 85 ? -8.823 20.570 -41.188 1.00 45.50 85 ILE A N 1
ATOM 653 C CA . ILE A 1 85 ? -8.066 20.249 -42.394 1.00 45.50 85 ILE A CA 1
ATOM 654 C C . ILE A 1 85 ? -8.329 21.40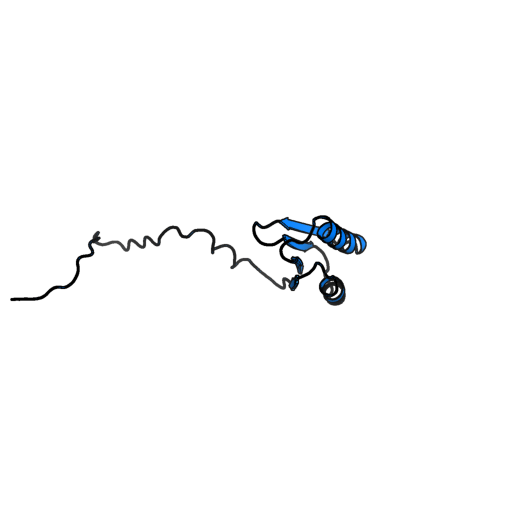6 -43.346 1.00 45.50 85 ILE A C 1
ATOM 656 O O . ILE A 1 85 ? -9.466 21.657 -43.733 1.00 45.50 85 ILE A O 1
ATOM 660 N N . ASN A 1 86 ? -7.259 22.110 -43.674 1.00 46.16 86 ASN A N 1
ATOM 661 C CA . ASN A 1 86 ? -7.189 23.242 -44.583 1.00 46.16 86 ASN A CA 1
ATOM 662 C C . ASN A 1 86 ? -8.137 23.109 -45.796 1.00 46.16 86 ASN A C 1
ATOM 664 O O . ASN A 1 86 ? -7.814 22.433 -46.773 1.00 46.16 86 ASN A O 1
ATOM 668 N N . GLY A 1 87 ? -9.292 23.777 -45.739 1.00 55.69 87 GLY A N 1
ATOM 669 C CA . GLY A 1 87 ? -10.144 23.961 -46.910 1.00 55.69 87 GLY A CA 1
ATOM 670 C C . GLY A 1 87 ? -11.632 24.087 -46.612 1.00 55.69 87 GLY A C 1
ATOM 671 O O . GLY A 1 87 ? -12.389 23.152 -46.829 1.00 55.69 87 GLY A O 1
ATOM 672 N N . VAL A 1 88 ? -12.057 25.306 -46.284 1.00 50.78 88 VAL A N 1
ATOM 673 C CA . VAL A 1 88 ? -13.448 25.795 -46.317 1.00 50.78 88 VAL A C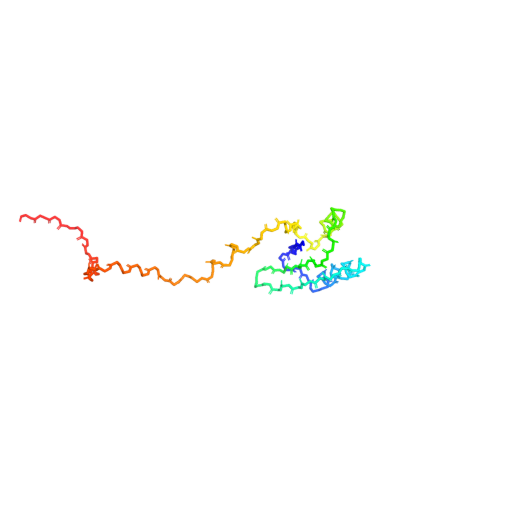A 1
ATOM 674 C C . VAL A 1 88 ? -14.336 25.407 -45.123 1.00 50.78 88 VAL A C 1
ATOM 676 O O . VAL A 1 88 ? -14.941 24.346 -45.020 1.00 50.78 88 VAL A O 1
ATOM 679 N N . LYS A 1 89 ? -14.467 26.397 -44.239 1.00 51.16 89 LYS A N 1
ATOM 680 C CA . LYS A 1 89 ? -15.419 26.527 -43.134 1.00 51.16 89 LYS A CA 1
ATOM 681 C C . LYS A 1 89 ? -16.849 26.193 -43.594 1.00 51.16 89 LYS A C 1
ATOM 683 O O . LYS A 1 89 ? -17.431 26.937 -44.378 1.00 51.16 89 LYS A O 1
ATOM 688 N N . GLY A 1 90 ? -17.432 25.126 -43.051 1.00 42.50 90 GLY A N 1
ATOM 689 C CA . GLY A 1 90 ? -18.817 24.730 -43.316 1.00 42.50 90 GLY A CA 1
ATOM 690 C C . GLY A 1 90 ? -19.495 24.155 -42.077 1.00 42.50 90 GLY A C 1
ATOM 691 O O . GLY A 1 90 ? -19.685 22.950 -41.973 1.00 42.50 90 GLY A O 1
ATOM 692 N N . ARG A 1 91 ? -19.855 25.017 -41.116 1.00 45.50 91 ARG A N 1
ATOM 693 C CA . ARG A 1 91 ? -20.859 24.683 -40.091 1.00 45.50 91 ARG A CA 1
ATOM 694 C C . ARG A 1 91 ? -22.238 24.820 -40.717 1.00 45.50 91 ARG A C 1
ATOM 696 O O . ARG A 1 91 ? -22.535 25.873 -41.272 1.00 45.50 91 ARG A O 1
ATOM 703 N N . GLY A 1 92 ? -23.102 23.839 -40.504 1.00 43.66 92 GLY A N 1
ATOM 704 C CA . GLY A 1 92 ? -24.528 24.057 -40.705 1.00 43.66 92 GLY A CA 1
ATOM 705 C C . GLY A 1 92 ? -25.306 22.773 -40.864 1.00 43.66 92 GLY A C 1
ATOM 706 O O . GLY A 1 92 ? -25.542 22.316 -41.973 1.00 43.66 92 GLY A O 1
ATOM 707 N N . ILE A 1 93 ? -25.744 22.232 -39.734 1.00 57.44 93 ILE A N 1
ATOM 708 C CA . ILE A 1 93 ? -26.958 21.426 -39.664 1.00 57.44 93 ILE A CA 1
ATOM 709 C C . ILE A 1 93 ? -28.086 22.118 -40.447 1.00 57.44 93 ILE A C 1
ATOM 711 O O . ILE A 1 93 ? -28.292 23.315 -40.278 1.00 57.44 93 ILE A O 1
ATOM 715 N N . THR A 1 94 ? -28.825 21.388 -41.279 1.00 48.56 94 THR A N 1
ATOM 716 C CA . THR A 1 94 ? -30.291 21.486 -41.386 1.00 48.56 94 THR A CA 1
ATOM 717 C C . THR A 1 94 ? -30.791 20.237 -42.108 1.00 48.56 94 THR A C 1
ATOM 719 O O . THR A 1 94 ? -30.356 19.881 -43.196 1.00 48.56 94 THR A O 1
ATOM 722 N N . THR A 1 95 ? -31.676 19.561 -41.395 1.00 52.16 95 THR A N 1
ATOM 723 C CA . THR A 1 95 ? -32.530 18.425 -41.728 1.00 52.16 95 THR A CA 1
ATOM 724 C C . THR A 1 95 ? -33.009 18.304 -43.177 1.00 52.16 95 THR A C 1
ATOM 726 O O . THR A 1 95 ? -33.467 19.267 -43.786 1.00 52.16 95 THR A O 1
ATOM 729 N N . CYS A 1 96 ? -33.039 17.056 -43.650 1.00 48.03 96 CYS A N 1
ATOM 730 C CA . CYS A 1 96 ? -33.798 16.593 -44.807 1.00 48.03 96 CYS A CA 1
ATOM 731 C C . CYS A 1 96 ? -35.289 16.974 -44.716 1.00 48.03 96 CYS A C 1
ATOM 733 O O . CYS A 1 96 ? -35.936 16.676 -43.715 1.00 48.03 96 CYS A O 1
ATOM 735 N N . SER A 1 97 ? -35.859 17.542 -45.781 1.00 44.03 97 SER A N 1
ATOM 736 C CA . SER A 1 97 ? -37.268 17.334 -46.163 1.00 44.03 97 SER A CA 1
ATOM 737 C C . SER A 1 97 ? -37.510 17.757 -47.622 1.00 44.03 97 SER A C 1
ATOM 739 O O . SER A 1 97 ? -37.512 18.928 -47.969 1.00 44.03 97 SER A O 1
ATOM 741 N N . THR A 1 98 ? -37.616 16.736 -48.473 1.00 45.97 98 THR A N 1
ATOM 742 C CA . THR A 1 98 ? -38.618 16.506 -49.528 1.00 45.97 98 THR A CA 1
ATOM 743 C C . THR A 1 98 ? -39.280 17.693 -50.253 1.00 45.97 98 THR A C 1
ATOM 745 O O . THR A 1 98 ? -40.090 18.399 -49.666 1.00 45.97 98 THR A O 1
ATOM 748 N N . GLY A 1 99 ? -39.129 17.707 -51.587 1.00 45.91 99 GLY A N 1
ATOM 749 C CA . GLY A 1 99 ? -40.277 17.706 -52.513 1.00 45.91 99 GLY A CA 1
ATOM 750 C C . GLY A 1 99 ? -40.658 19.018 -53.205 1.00 45.91 99 GLY A C 1
ATOM 751 O O . GLY A 1 99 ? -41.413 19.806 -52.649 1.00 45.91 99 GLY A O 1
ATOM 752 N N . ASN A 1 100 ? -40.224 19.192 -54.457 1.00 46.38 100 ASN A N 1
ATOM 753 C CA . ASN A 1 100 ? -40.999 19.026 -55.708 1.00 46.38 100 ASN A CA 1
ATOM 754 C C . ASN A 1 100 ? -40.277 19.765 -56.843 1.00 46.38 100 ASN A C 1
ATOM 756 O O . ASN A 1 100 ? -40.082 20.992 -56.703 1.00 46.38 100 ASN A O 1
#